Protein AF-A0A7T8KGK2-F1 (afdb_monomer)

pLDDT: mean 79.51, std 18.51, range [39.94, 97.06]

Secondary structure (DSSP, 8-state):
---EEEE-GGG--TTS-EEEEEEE-SS-EEEEEEE-----TT-TT----HHHHHHHHHHHHHHHHHH-S-EEEEE--S--GGGTT-TT-TTHHHHHHHHHHHHHTT----PPP-S------TTS----GGGT----

Sequence (136 aa):
MHSNAKLRPDLMSSDVQTVWIELTLPTYSVLVGGVNREWNSSEPGSVLTERDRLDRILDQAKSATGTSKRVLILGDFNLDTLRHNDRSYSRRSFLQILSDGMKDASLDYATTKATWKSYEDATSITAPLSQIFGPK

InterPro domains:
  IPR036691 Endonuclease/exonuclease/phosphatase superfamily [G3DSA:3.60.10.10] (2-130)
  IPR036691 Endonuclease/exonuclease/phosphatase superfamily [SSF56219] (9-119)

Nearest PDB structures (foldseek):
  2ddr-assembly3_C  TM=5.943E-01  e=4.780E-02  Bacillus cereus
  2uyr-assembly1_X  TM=5.025E-01  e=2.755E-02  Bacillus cereus
  3k55-assembly1_A  TM=4.641E-01  e=2.591E-02  Staphylococcus aureus subsp. aureus RN4220
  3i5v-assembly2_B  TM=4.794E-01  e=5.082E-02  Staphylococcus aureus subsp. aureus RN4220
  5hzy-assembly1_A  TM=2.543E-01  e=4.075E-01  Legionella pneumophila subsp. pneumophila str. Philadelphia 1

Mean predicted aligned error: 10.49 Å

Solvent-accessible surface area (backbone atoms only — not comparable to full-atom values): 8770 Å² total; per-residue (Å²): 135,80,72,48,79,40,81,35,69,92,63,46,54,96,86,46,62,54,49,40,34,37,38,40,47,102,89,51,62,36,40,41,36,41,39,50,73,83,81,69,99,70,60,92,84,70,86,70,48,79,62,54,43,51,52,52,54,40,51,35,46,36,55,48,43,74,75,35,98,39,69,45,81,47,67,49,84,88,60,69,80,88,41,77,84,41,87,84,43,88,60,38,68,60,46,49,51,52,54,51,41,35,46,76,34,76,44,80,86,79,86,71,72,88,88,70,82,84,72,75,70,95,82,75,77,89,67,67,72,71,77,79,62,68,85,131

Structure (mmCIF, N/CA/C/O backbone):
data_AF-A0A7T8KGK2-F1
#
_entry.id   AF-A0A7T8KGK2-F1
#
loop_
_atom_site.group_PDB
_atom_site.id
_atom_site.type_symbol
_atom_site.label_atom_id
_atom_site.label_alt_id
_atom_site.label_comp_id
_atom_site.label_asym_id
_atom_site.label_entity_id
_atom_site.label_seq_id
_atom_site.pdbx_PDB_ins_code
_atom_site.Cartn_x
_atom_site.Cartn_y
_atom_site.Cartn_z
_atom_site.occupancy
_atom_site.B_iso_or_equiv
_atom_site.auth_seq_id
_atom_site.auth_comp_id
_atom_site.auth_asym_id
_atom_site.auth_atom_id
_atom_site.pdbx_PDB_model_num
ATOM 1 N N . MET A 1 1 ? -19.117 10.947 20.754 1.00 49.06 1 MET A N 1
ATOM 2 C CA . MET A 1 1 ? -17.937 10.066 20.605 1.00 49.06 1 MET A CA 1
ATOM 3 C C . MET A 1 1 ? -17.068 10.649 19.510 1.00 49.06 1 MET A C 1
ATOM 5 O O . MET A 1 1 ? -17.552 10.771 18.393 1.00 49.06 1 MET A O 1
ATOM 9 N N . HIS A 1 2 ? -15.852 11.081 19.835 1.00 57.28 2 HIS A N 1
ATOM 10 C CA . HIS A 1 2 ? -14.927 11.635 18.847 1.00 57.28 2 HIS A CA 1
ATOM 11 C C . HIS A 1 2 ? -14.108 10.501 18.235 1.00 57.28 2 HIS A C 1
ATOM 13 O O . HIS A 1 2 ? -13.579 9.662 18.961 1.00 57.28 2 HIS A O 1
ATOM 19 N N . SER A 1 3 ? -14.031 10.464 16.910 1.00 64.62 3 SER A N 1
ATOM 20 C CA . SER A 1 3 ? -13.059 9.647 16.190 1.00 64.62 3 SER A CA 1
ATOM 21 C C . SER A 1 3 ? -11.649 10.126 16.536 1.00 64.62 3 SER A C 1
ATOM 23 O O . SER A 1 3 ? -11.380 11.326 16.483 1.00 64.62 3 SER A O 1
ATOM 25 N N . ASN A 1 4 ? -10.773 9.194 16.914 1.00 88.19 4 ASN A N 1
ATOM 26 C CA . ASN A 1 4 ? -9.375 9.475 17.241 1.00 88.19 4 ASN A CA 1
ATOM 27 C C . ASN A 1 4 ? -8.479 9.011 16.085 1.00 88.19 4 ASN A C 1
ATOM 29 O O . ASN A 1 4 ? -8.734 7.957 15.500 1.00 88.19 4 ASN A O 1
ATOM 33 N N . ALA A 1 5 ? -7.460 9.800 15.755 1.00 92.88 5 ALA A N 1
ATOM 34 C CA . ALA A 1 5 ? -6.493 9.507 14.707 1.00 92.88 5 ALA A CA 1
ATOM 35 C C . ALA A 1 5 ? -5.104 9.333 15.328 1.00 92.88 5 ALA A C 1
ATOM 37 O O . ALA A 1 5 ? -4.621 10.210 16.046 1.00 92.88 5 ALA A O 1
ATOM 38 N N . LYS A 1 6 ? -4.449 8.210 15.033 1.00 94.94 6 LYS A N 1
ATOM 39 C CA . LYS A 1 6 ? -3.107 7.881 15.522 1.00 94.94 6 LYS A CA 1
ATOM 40 C C . LYS A 1 6 ? -2.174 7.595 14.351 1.00 94.94 6 LYS A C 1
ATOM 42 O O . LYS A 1 6 ? -2.476 6.751 13.517 1.00 94.94 6 LYS A O 1
ATOM 47 N N . LEU A 1 7 ? -1.016 8.246 14.311 1.00 96.44 7 LEU A N 1
ATOM 48 C CA . LEU A 1 7 ? 0.027 7.942 13.328 1.00 96.44 7 LEU A CA 1
ATOM 49 C C . LEU A 1 7 ? 0.620 6.541 13.576 1.00 96.44 7 LEU A C 1
ATOM 51 O O . LEU A 1 7 ? 0.827 6.150 14.728 1.00 96.44 7 LEU A O 1
ATOM 55 N N . ARG A 1 8 ? 0.924 5.803 12.504 1.00 95.94 8 ARG A N 1
ATOM 56 C CA . ARG A 1 8 ? 1.519 4.454 12.532 1.00 95.94 8 ARG A CA 1
ATOM 57 C C . ARG A 1 8 ? 2.916 4.438 11.898 1.00 95.94 8 ARG A C 1
ATOM 59 O O . ARG A 1 8 ? 3.089 3.906 10.804 1.00 95.94 8 ARG A O 1
ATOM 66 N N . PRO A 1 9 ? 3.926 5.041 12.555 1.00 95.56 9 PRO A N 1
ATOM 67 C CA . PRO A 1 9 ? 5.295 5.078 12.039 1.00 95.56 9 PRO A CA 1
ATOM 68 C C . PRO A 1 9 ? 5.961 3.709 11.971 1.00 95.56 9 PRO A C 1
ATOM 70 O O . PRO A 1 9 ? 6.888 3.535 11.196 1.00 95.56 9 PRO A O 1
ATOM 73 N N . ASP A 1 10 ? 5.454 2.733 12.718 1.00 95.25 10 ASP A N 1
ATOM 74 C CA . ASP A 1 10 ? 5.866 1.335 12.633 1.00 95.25 10 ASP A CA 1
ATOM 75 C C . ASP A 1 10 ? 5.565 0.693 11.268 1.00 95.25 10 ASP A C 1
ATOM 77 O O . ASP A 1 10 ? 6.211 -0.283 10.902 1.00 95.25 10 ASP A O 1
ATOM 81 N N . LEU A 1 11 ? 4.613 1.249 10.509 1.00 94.94 11 LEU A N 1
ATOM 82 C CA . LEU A 1 11 ? 4.302 0.833 9.139 1.00 94.94 11 LEU A CA 1
ATOM 83 C C . LEU A 1 11 ? 5.014 1.690 8.082 1.00 94.94 11 LEU A C 1
ATOM 85 O O . LEU A 1 11 ? 4.868 1.419 6.896 1.00 94.94 11 LEU A O 1
ATOM 89 N N . MET A 1 12 ? 5.740 2.739 8.477 1.00 93.94 12 MET A N 1
ATOM 90 C CA . MET A 1 12 ? 6.398 3.670 7.557 1.00 93.94 12 MET A CA 1
ATOM 91 C C . MET A 1 12 ? 7.889 3.347 7.420 1.00 93.94 12 MET A C 1
ATOM 93 O O . MET A 1 12 ? 8.525 2.847 8.344 1.00 93.94 12 MET A O 1
ATOM 97 N N . SER A 1 13 ? 8.463 3.680 6.265 1.00 88.88 13 SER A N 1
ATOM 98 C CA . SER A 1 13 ? 9.909 3.670 6.027 1.00 88.88 13 SER A CA 1
ATOM 99 C C . SER A 1 13 ? 10.328 5.018 5.453 1.00 88.88 13 SER A C 1
ATOM 101 O O . SER A 1 13 ? 9.554 5.639 4.732 1.00 88.88 13 SER A O 1
ATOM 103 N N . SER A 1 14 ? 11.558 5.453 5.730 1.00 87.62 14 SER A N 1
ATOM 104 C CA . SER A 1 14 ? 12.165 6.611 5.059 1.00 87.62 14 SER A CA 1
ATOM 105 C C . SER A 1 14 ? 12.441 6.367 3.572 1.00 87.62 14 SER A C 1
ATOM 107 O O . SER A 1 14 ? 12.720 7.313 2.846 1.00 87.62 14 SER A O 1
ATOM 109 N N . ASP A 1 15 ? 12.380 5.110 3.127 1.00 86.62 15 ASP A N 1
ATOM 110 C CA . ASP A 1 15 ? 12.636 4.717 1.741 1.00 86.62 15 ASP A CA 1
ATOM 111 C C . ASP A 1 15 ? 11.512 5.127 0.783 1.00 86.62 15 ASP A C 1
ATOM 113 O O . ASP A 1 15 ? 11.764 5.251 -0.415 1.00 86.62 15 ASP A O 1
ATOM 117 N N . VAL A 1 16 ? 10.286 5.302 1.299 1.00 88.12 16 VAL A N 1
ATOM 118 C CA . VAL A 1 16 ? 9.095 5.597 0.494 1.00 88.12 16 VAL A CA 1
ATOM 119 C C . VAL A 1 16 ? 8.204 6.667 1.127 1.00 88.12 16 VAL A C 1
ATOM 121 O O . VAL A 1 16 ? 8.010 6.711 2.341 1.00 88.12 16 VAL A O 1
ATOM 124 N N . GLN A 1 17 ? 7.600 7.516 0.301 1.00 88.12 17 GLN A N 1
ATOM 125 C CA . GLN A 1 17 ? 6.686 8.578 0.725 1.00 88.12 17 GLN A CA 1
ATOM 126 C C . GLN A 1 17 ? 5.282 8.044 1.020 1.00 88.12 17 GLN A C 1
ATOM 128 O O . GLN A 1 17 ? 4.326 8.224 0.260 1.00 88.12 17 GLN A O 1
ATOM 133 N N . THR A 1 18 ? 5.160 7.399 2.173 1.00 93.25 18 THR A N 1
ATOM 134 C CA . THR A 1 18 ? 3.900 6.850 2.680 1.00 93.25 18 THR A CA 1
ATOM 135 C C . THR A 1 18 ? 3.554 7.428 4.039 1.00 93.25 18 THR A C 1
ATOM 137 O O . THR A 1 18 ? 4.435 7.587 4.880 1.00 93.25 18 THR A O 1
ATOM 140 N N . VAL A 1 19 ? 2.267 7.668 4.286 1.00 95.25 19 VAL A N 1
ATOM 141 C CA . VAL A 1 19 ? 1.748 8.019 5.613 1.00 95.25 19 VAL A CA 1
ATOM 142 C C . VAL A 1 19 ? 0.695 7.007 6.025 1.00 95.25 19 VAL A C 1
ATOM 144 O O . VAL A 1 19 ? -0.266 6.786 5.296 1.00 95.25 19 VAL A O 1
ATOM 147 N N . TRP A 1 20 ? 0.846 6.435 7.217 1.00 96.69 20 TRP A N 1
ATOM 148 C CA . TRP A 1 20 ? -0.127 5.506 7.784 1.00 96.69 20 TRP A CA 1
ATOM 149 C C . TRP A 1 20 ? -0.781 6.0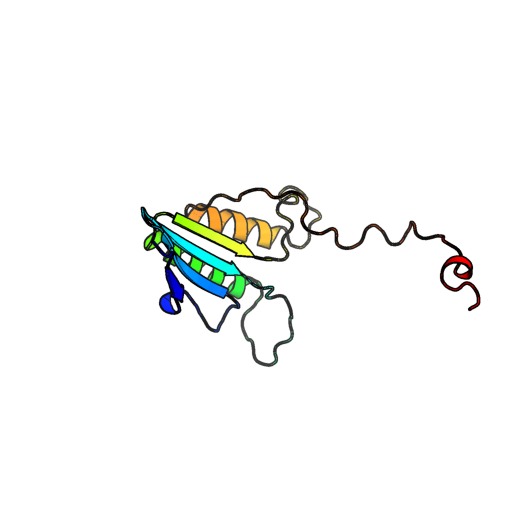90 9.028 1.00 96.69 20 TRP A C 1
ATOM 151 O O . TRP A 1 20 ? -0.101 6.528 9.960 1.00 96.69 20 TRP A O 1
ATOM 161 N N . ILE A 1 21 ? -2.111 6.081 9.054 1.00 96.31 21 ILE A N 1
ATOM 162 C CA . ILE A 1 21 ? -2.919 6.563 10.174 1.00 96.31 21 ILE A CA 1
ATOM 163 C C . ILE A 1 21 ? -3.928 5.483 10.550 1.00 96.31 21 ILE A C 1
ATOM 165 O O . ILE A 1 21 ? -4.603 4.913 9.699 1.00 96.31 21 ILE A O 1
ATOM 169 N N . GLU A 1 22 ? -4.060 5.224 11.842 1.00 96.12 22 GLU A N 1
ATOM 170 C CA . GLU A 1 22 ? -5.155 4.453 12.403 1.00 96.12 22 GLU A CA 1
ATOM 171 C C . GLU A 1 22 ? -6.275 5.393 12.844 1.00 96.12 22 GLU A C 1
ATOM 173 O O . GLU A 1 22 ? -6.068 6.286 13.667 1.00 96.12 22 GLU A O 1
ATOM 178 N N . LEU A 1 23 ? -7.465 5.184 12.290 1.00 94.44 23 LEU A N 1
ATOM 179 C CA . LEU A 1 23 ? -8.683 5.881 12.673 1.00 94.44 23 LEU A CA 1
ATOM 180 C C . LEU A 1 23 ? -9.518 4.959 13.555 1.00 94.44 23 LEU A C 1
ATOM 182 O O . LEU A 1 23 ? -10.042 3.955 13.073 1.00 94.44 23 LEU A O 1
ATOM 186 N N . THR A 1 24 ? -9.674 5.305 14.830 1.00 92.69 24 THR A N 1
ATOM 187 C CA . THR A 1 24 ? -10.579 4.600 15.744 1.00 92.69 24 THR A CA 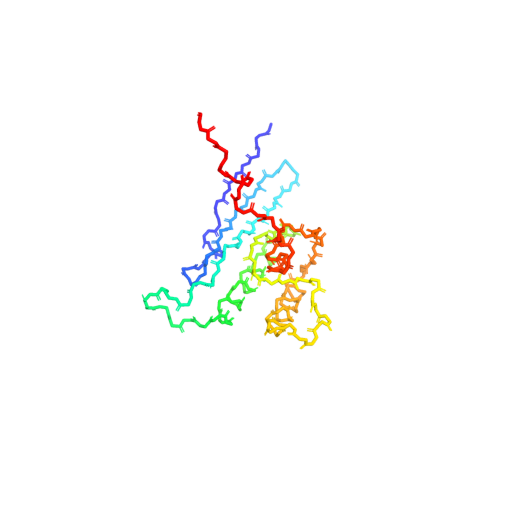1
ATOM 188 C C . THR A 1 24 ? -11.973 5.203 15.637 1.00 92.69 24 THR A C 1
ATOM 190 O O . THR A 1 24 ? -12.206 6.353 16.019 1.00 92.69 24 THR A O 1
ATOM 193 N N . LEU A 1 25 ? -12.910 4.413 15.121 1.00 89.62 25 LEU A N 1
ATOM 194 C CA . LEU A 1 25 ? -14.336 4.718 15.077 1.00 89.62 25 LEU A CA 1
ATOM 195 C C . LEU A 1 25 ? -15.047 4.000 16.239 1.00 89.62 25 LEU A C 1
ATOM 197 O O . LEU A 1 25 ? -14.477 3.086 16.834 1.00 89.62 25 LEU A O 1
ATOM 201 N N . PRO A 1 26 ? -16.303 4.361 16.572 1.00 89.50 26 PRO A N 1
ATOM 202 C CA . PRO A 1 26 ? -17.004 3.790 17.726 1.00 89.50 26 PRO A CA 1
ATOM 203 C C . PRO A 1 26 ? -17.096 2.258 17.751 1.00 89.50 26 PRO A C 1
ATOM 205 O O . PRO A 1 26 ? -17.189 1.672 18.824 1.00 89.50 26 PRO A O 1
ATOM 208 N N . THR A 1 27 ? -17.097 1.611 16.583 1.00 89.56 27 THR A N 1
ATOM 209 C CA . THR A 1 27 ? -17.310 0.161 16.449 1.00 89.56 27 THR A CA 1
ATOM 210 C C . THR A 1 27 ? -16.145 -0.585 15.800 1.00 89.56 27 THR A C 1
ATOM 212 O O . THR A 1 27 ? -16.150 -1.814 15.789 1.00 89.56 27 THR A O 1
ATOM 215 N N . TYR A 1 28 ? -15.160 0.116 15.235 1.00 90.25 28 TYR A N 1
ATOM 216 C CA . TYR A 1 28 ? -14.006 -0.495 14.572 1.00 90.25 28 TYR A CA 1
ATOM 217 C C . TYR A 1 28 ? -12.881 0.516 14.360 1.00 90.25 28 TYR A C 1
ATOM 219 O O . TYR A 1 28 ? -13.126 1.717 14.302 1.00 90.25 28 TYR A O 1
ATOM 227 N N . SER A 1 29 ? -11.662 0.022 14.158 1.00 91.88 29 SER A N 1
ATOM 228 C CA . SER A 1 29 ? -10.565 0.827 13.617 1.00 91.88 29 SER A CA 1
ATOM 229 C C . SER A 1 29 ? -10.395 0.576 12.119 1.00 91.88 29 SER A C 1
ATOM 231 O O . SER A 1 29 ? -10.711 -0.508 11.620 1.00 91.88 29 SER A O 1
ATOM 233 N N . VAL A 1 30 ? -9.878 1.574 11.406 1.00 95.31 30 VAL A N 1
ATOM 234 C CA . VAL A 1 30 ? -9.423 1.459 10.014 1.00 95.31 30 VAL A CA 1
ATOM 235 C C . VAL A 1 30 ? -7.989 1.954 9.935 1.00 95.31 30 VAL A C 1
ATOM 237 O O . VAL A 1 30 ? -7.688 3.030 10.449 1.00 95.31 30 VAL A O 1
ATOM 240 N N . LEU A 1 31 ? -7.117 1.193 9.277 1.00 97.06 31 LEU A N 1
ATOM 241 C CA . LEU A 1 31 ? -5.811 1.695 8.861 1.00 97.06 31 LEU A CA 1
ATOM 242 C C . LEU A 1 31 ? -5.939 2.344 7.491 1.00 97.06 31 LEU A C 1
ATOM 244 O O . LEU A 1 31 ? -6.415 1.714 6.550 1.00 97.06 31 LEU A O 1
ATOM 248 N N . VAL A 1 32 ? -5.512 3.596 7.388 1.00 96.69 32 VAL A N 1
ATOM 249 C CA . VAL A 1 32 ? -5.484 4.355 6.143 1.00 96.69 32 VAL A CA 1
ATOM 250 C C . VAL A 1 32 ? -4.030 4.619 5.778 1.00 96.69 32 VAL A C 1
ATOM 252 O O . VAL A 1 32 ? -3.326 5.317 6.508 1.00 96.69 32 VAL A O 1
ATOM 255 N N . GLY A 1 33 ? -3.595 4.039 4.665 1.00 95.88 33 GLY A N 1
ATOM 256 C CA . GLY A 1 33 ? -2.309 4.301 4.033 1.00 95.88 33 GLY A CA 1
ATOM 257 C C . GLY A 1 33 ? -2.480 5.306 2.902 1.00 95.88 33 GLY A C 1
ATOM 258 O O . GLY A 1 33 ? -3.288 5.098 2.000 1.00 95.88 33 GLY A O 1
ATOM 259 N N . GLY A 1 34 ? -1.736 6.404 2.952 1.00 94.19 34 GLY A N 1
ATOM 260 C CA . GLY A 1 34 ? -1.610 7.368 1.868 1.00 94.19 34 GLY A CA 1
ATOM 261 C C . GLY A 1 34 ? -0.267 7.19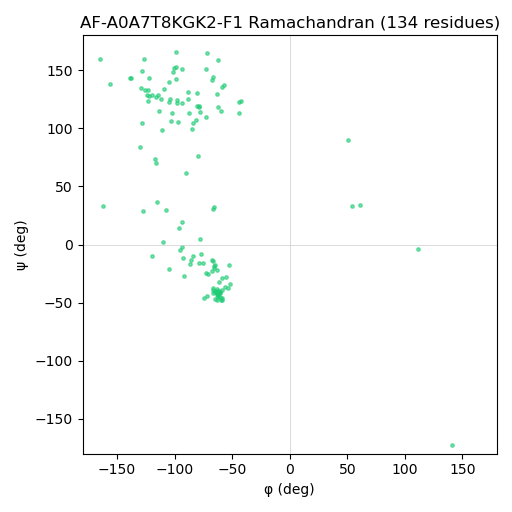8 1.169 1.00 94.19 34 GLY A C 1
ATOM 262 O O . GLY A 1 34 ? 0.767 7.273 1.827 1.00 94.19 34 GLY A O 1
ATOM 263 N N . VAL A 1 35 ? -0.285 6.997 -0.145 1.00 90.44 35 VAL A N 1
ATOM 264 C CA . VAL A 1 35 ? 0.906 6.918 -1.000 1.00 90.44 35 VAL A CA 1
ATOM 265 C C . VAL A 1 35 ? 1.036 8.218 -1.787 1.00 90.44 35 VAL A C 1
ATOM 267 O O . VAL A 1 35 ? 0.117 8.602 -2.517 1.00 90.44 35 VAL A O 1
ATOM 270 N N . ASN A 1 36 ? 2.164 8.910 -1.646 1.00 82.94 36 ASN A N 1
ATOM 271 C CA . ASN A 1 36 ? 2.474 10.084 -2.455 1.00 82.94 36 ASN A CA 1
ATOM 272 C C . ASN A 1 36 ? 3.462 9.732 -3.576 1.00 82.94 36 ASN A C 1
ATOM 274 O O . ASN A 1 36 ? 4.308 8.859 -3.410 1.00 82.94 36 ASN A O 1
ATOM 278 N N . ARG A 1 37 ? 3.337 10.427 -4.714 1.00 67.44 37 ARG A N 1
ATOM 279 C CA . ARG A 1 37 ? 4.133 10.229 -5.937 1.00 67.44 37 ARG A CA 1
ATOM 280 C C . ARG A 1 37 ? 5.628 10.043 -5.654 1.00 67.44 37 ARG A C 1
ATOM 282 O O . ARG A 1 37 ? 6.283 10.961 -5.174 1.00 67.44 37 ARG A O 1
ATOM 289 N N . GLU A 1 38 ? 6.182 8.922 -6.104 1.00 59.88 38 GLU A N 1
ATOM 290 C CA . GLU A 1 38 ? 7.604 8.568 -5.961 1.00 59.88 38 GLU A CA 1
ATOM 291 C C . GLU A 1 38 ? 8.402 8.658 -7.279 1.00 59.88 38 GLU A C 1
ATOM 293 O O . GLU A 1 38 ? 9.368 7.931 -7.485 1.00 59.88 38 GLU A O 1
ATOM 298 N N . TRP A 1 39 ? 8.020 9.539 -8.209 1.00 60.38 39 TRP A N 1
ATOM 299 C CA . TRP A 1 39 ? 8.586 9.531 -9.571 1.00 60.38 39 TRP A CA 1
ATOM 300 C C . TRP A 1 39 ? 9.396 10.772 -9.949 1.00 60.38 39 TRP A C 1
ATOM 302 O O . TRP A 1 39 ? 9.380 11.188 -11.105 1.00 60.38 39 TRP A O 1
ATOM 312 N N . ASN A 1 40 ? 10.146 11.334 -9.002 1.00 51.47 40 ASN A N 1
ATOM 313 C CA . ASN A 1 40 ? 11.306 12.145 -9.361 1.00 51.47 40 ASN A CA 1
ATOM 314 C C . ASN A 1 40 ? 12.547 11.257 -9.273 1.00 51.47 40 ASN A C 1
ATOM 316 O O . ASN A 1 40 ? 13.028 10.939 -8.189 1.00 51.47 40 ASN A O 1
ATOM 320 N N . SER A 1 41 ? 13.068 10.870 -10.437 1.00 45.97 41 SER A N 1
ATOM 321 C CA . SER A 1 41 ? 14.322 10.133 -10.648 1.00 45.97 41 SER A CA 1
ATOM 322 C C . SER A 1 41 ? 15.576 10.931 -10.243 1.00 45.97 41 SER A C 1
ATOM 324 O O . SER A 1 41 ? 16.610 10.856 -10.903 1.00 45.97 41 SER A O 1
ATOM 326 N N . SER A 1 42 ? 15.477 11.787 -9.231 1.00 44.84 42 SER A N 1
ATOM 327 C CA . SER A 1 42 ? 16.425 12.876 -9.018 1.00 44.84 42 SER A CA 1
ATOM 328 C C . SER A 1 42 ? 16.381 13.4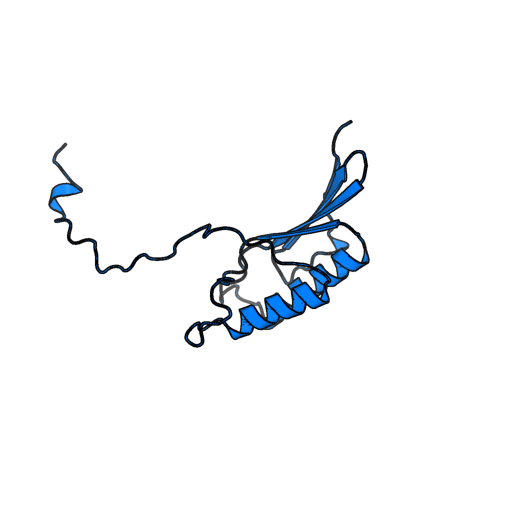51 -7.603 1.00 44.84 42 SER A C 1
ATOM 330 O O . SER A 1 42 ? 16.658 14.633 -7.425 1.00 44.84 42 SER A O 1
ATOM 332 N N . GLU A 1 43 ? 16.100 12.640 -6.578 1.00 52.34 43 GLU A N 1
ATOM 333 C CA . GLU A 1 43 ? 16.668 12.963 -5.264 1.00 52.34 43 GLU A CA 1
ATOM 334 C C . GLU A 1 43 ? 18.142 12.530 -5.255 1.00 52.34 43 GLU A C 1
ATOM 336 O O . GLU A 1 43 ? 18.428 11.330 -5.371 1.00 52.34 43 GLU A O 1
ATOM 341 N N . PRO A 1 44 ? 19.102 13.471 -5.169 1.00 43.88 44 PRO A N 1
ATOM 342 C CA . PRO A 1 44 ? 20.516 13.129 -5.115 1.00 43.88 44 PRO A CA 1
ATOM 343 C C . PRO A 1 44 ? 20.778 12.246 -3.890 1.00 43.88 44 PRO A C 1
ATOM 345 O O . PRO A 1 44 ? 20.614 12.693 -2.759 1.00 43.88 44 PRO A O 1
ATOM 348 N N . GLY A 1 45 ? 21.178 10.992 -4.115 1.00 53.19 45 GLY A N 1
ATOM 349 C CA . GLY A 1 45 ? 21.530 10.045 -3.049 1.00 53.19 45 GLY A CA 1
ATOM 350 C C . GLY A 1 45 ? 20.572 8.868 -2.855 1.00 53.19 45 GLY A C 1
ATOM 351 O O . GLY A 1 45 ? 20.887 7.979 -2.067 1.00 53.19 45 GLY A O 1
ATOM 352 N N . SER A 1 46 ? 19.449 8.795 -3.578 1.00 58.88 46 SER A N 1
ATOM 353 C CA . SER A 1 46 ? 18.616 7.591 -3.529 1.00 58.88 46 SER A CA 1
ATOM 354 C C . SER A 1 46 ? 19.172 6.483 -4.427 1.00 58.88 46 SER A C 1
ATOM 356 O O . SER A 1 46 ? 19.278 6.643 -5.640 1.00 58.88 46 SER A O 1
ATOM 358 N N . VAL A 1 47 ? 19.519 5.348 -3.816 1.00 61.44 47 VAL A N 1
ATOM 359 C CA . VAL A 1 47 ? 20.009 4.136 -4.503 1.00 61.44 47 VAL A CA 1
ATOM 360 C C . VAL A 1 47 ? 18.850 3.242 -4.975 1.00 61.44 47 VAL A C 1
ATOM 362 O O . VAL A 1 47 ? 19.057 2.334 -5.775 1.00 61.44 47 VAL A O 1
ATOM 365 N N . LEU A 1 48 ? 17.628 3.489 -4.490 1.00 69.00 48 LEU A N 1
ATOM 366 C CA . LEU A 1 48 ? 16.475 2.625 -4.741 1.00 69.00 48 LEU A CA 1
ATOM 367 C C . LEU A 1 48 ? 15.856 2.892 -6.108 1.00 69.00 48 LEU A C 1
ATOM 369 O O . LEU A 1 48 ? 15.530 4.030 -6.459 1.00 69.00 48 LEU A O 1
ATOM 373 N N . THR A 1 49 ? 15.646 1.813 -6.855 1.00 80.56 49 THR A N 1
ATOM 374 C CA . THR A 1 49 ? 14.958 1.863 -8.139 1.00 80.56 49 THR A CA 1
ATOM 375 C C . THR A 1 49 ? 13.464 2.107 -7.953 1.00 80.56 49 THR A C 1
ATOM 377 O O . THR A 1 49 ? 12.891 1.902 -6.880 1.00 80.56 49 THR A O 1
ATOM 380 N N . GLU A 1 50 ? 12.803 2.483 -9.047 1.00 80.38 50 GLU A N 1
ATOM 381 C CA . GLU A 1 50 ? 11.345 2.575 -9.107 1.00 80.38 50 GLU A CA 1
ATOM 382 C C . GLU A 1 50 ? 10.644 1.291 -8.620 1.00 80.38 50 GLU A C 1
ATOM 384 O O . GLU A 1 50 ? 9.571 1.331 -8.017 1.00 80.38 50 GLU A O 1
ATOM 389 N N . ARG A 1 51 ? 11.271 0.139 -8.877 1.00 85.56 51 ARG A N 1
ATOM 390 C CA . ARG A 1 51 ? 10.761 -1.172 -8.487 1.00 85.56 51 ARG A CA 1
ATOM 391 C C . ARG A 1 51 ? 10.914 -1.422 -6.995 1.00 85.56 51 ARG A C 1
ATOM 393 O O . ARG A 1 51 ? 9.944 -1.835 -6.373 1.00 85.56 51 ARG A O 1
ATOM 400 N N . ASP A 1 52 ? 12.081 -1.127 -6.430 1.00 88.31 52 ASP A N 1
ATOM 401 C CA . ASP A 1 52 ? 12.332 -1.345 -5.001 1.00 88.31 52 ASP A CA 1
ATOM 402 C C . ASP A 1 52 ? 11.337 -0.551 -4.150 1.00 88.31 52 ASP A C 1
ATOM 404 O O . ASP A 1 52 ? 10.804 -1.048 -3.165 1.00 88.31 52 ASP A O 1
ATOM 408 N N . ARG A 1 53 ? 11.027 0.676 -4.575 1.00 87.75 53 ARG A N 1
ATOM 409 C CA . ARG A 1 53 ? 10.026 1.539 -3.936 1.00 87.75 53 ARG A CA 1
ATOM 410 C C . ARG A 1 53 ? 8.625 0.934 -3.974 1.00 87.75 53 ARG A C 1
ATOM 412 O O . ARG A 1 53 ? 7.937 0.902 -2.955 1.00 87.75 53 ARG A O 1
ATOM 419 N N . LEU A 1 54 ? 8.214 0.404 -5.127 1.00 90.38 54 LEU A N 1
ATOM 420 C CA . LEU A 1 54 ? 6.942 -0.307 -5.243 1.00 90.38 54 LEU A CA 1
ATOM 421 C C . LEU A 1 54 ? 6.906 -1.534 -4.319 1.00 90.38 54 LEU A C 1
ATOM 423 O O . LEU A 1 54 ? 5.932 -1.707 -3.590 1.00 90.38 54 LEU A O 1
ATOM 427 N N . ASP A 1 55 ? 7.975 -2.330 -4.292 1.00 92.38 55 ASP A N 1
ATOM 428 C CA . ASP A 1 55 ? 8.073 -3.510 -3.428 1.00 92.38 55 ASP A CA 1
ATOM 429 C C . ASP A 1 55 ? 7.974 -3.120 -1.939 1.00 92.38 55 ASP A C 1
ATOM 431 O O . ASP A 1 55 ? 7.215 -3.733 -1.188 1.00 92.38 55 ASP A O 1
ATOM 435 N N . ARG A 1 56 ? 8.611 -2.017 -1.516 1.00 92.75 56 ARG A N 1
ATOM 436 C CA . ARG A 1 56 ? 8.473 -1.479 -0.149 1.00 92.75 56 ARG A CA 1
ATOM 437 C C . ARG A 1 56 ? 7.041 -1.078 0.192 1.00 92.75 56 ARG A C 1
ATOM 439 O O . ARG A 1 56 ? 6.585 -1.358 1.299 1.00 92.75 56 ARG A O 1
ATOM 446 N N . ILE A 1 57 ? 6.322 -0.435 -0.728 1.00 94.06 57 ILE A N 1
ATOM 447 C CA . ILE A 1 57 ? 4.910 -0.080 -0.508 1.00 94.06 57 ILE A CA 1
ATOM 448 C C . ILE A 1 57 ? 4.059 -1.349 -0.346 1.00 94.06 57 ILE A C 1
ATOM 450 O O . ILE A 1 57 ? 3.180 -1.398 0.517 1.00 94.06 57 ILE A O 1
ATOM 454 N N . LEU A 1 58 ? 4.331 -2.393 -1.132 1.00 94.94 58 LEU A N 1
ATOM 455 C CA . LEU A 1 58 ? 3.636 -3.678 -1.029 1.00 94.94 58 LEU A CA 1
ATOM 456 C C . LEU A 1 58 ? 3.934 -4.399 0.296 1.00 94.94 58 LEU 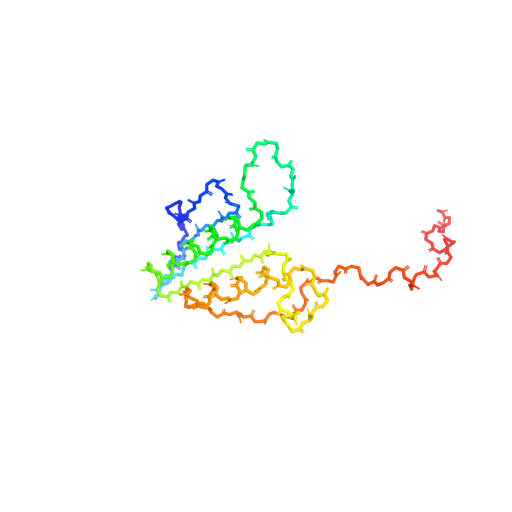A C 1
ATOM 458 O O . LEU A 1 58 ? 3.026 -4.977 0.896 1.00 94.94 58 LEU A O 1
ATOM 462 N N . ASP A 1 59 ? 5.162 -4.317 0.803 1.00 95.94 59 ASP A N 1
ATOM 463 C CA . ASP A 1 59 ? 5.518 -4.851 2.123 1.00 95.94 59 ASP A CA 1
ATOM 464 C C . ASP A 1 59 ? 4.784 -4.120 3.257 1.00 95.94 59 ASP A C 1
ATOM 466 O O . ASP A 1 59 ? 4.286 -4.752 4.199 1.00 95.94 59 ASP A O 1
ATOM 470 N N . GLN A 1 60 ? 4.651 -2.792 3.159 1.00 95.69 60 GLN A N 1
ATOM 471 C CA . GLN A 1 60 ? 3.839 -2.022 4.103 1.00 95.69 60 GLN A CA 1
ATOM 472 C C . GLN A 1 60 ? 2.363 -2.423 4.033 1.00 95.69 60 GLN A C 1
ATOM 474 O O . GLN A 1 60 ? 1.729 -2.592 5.074 1.00 95.69 60 GLN A O 1
ATOM 479 N N . ALA A 1 61 ? 1.820 -2.637 2.829 1.00 95.94 61 ALA A N 1
ATOM 480 C CA . ALA A 1 61 ? 0.446 -3.099 2.641 1.00 95.94 61 ALA A CA 1
ATOM 481 C C . ALA A 1 61 ? 0.204 -4.455 3.328 1.00 95.94 61 ALA A C 1
ATOM 483 O O . ALA A 1 61 ? -0.750 -4.584 4.098 1.00 95.94 61 ALA A O 1
ATOM 484 N N . LYS A 1 62 ? 1.104 -5.428 3.127 1.00 96.38 62 LYS A N 1
ATOM 485 C CA . LYS A 1 62 ? 1.064 -6.743 3.795 1.00 96.38 62 LYS A CA 1
ATOM 486 C C . LYS A 1 62 ? 1.152 -6.622 5.318 1.00 96.38 62 LYS A C 1
ATOM 488 O O . LYS A 1 62 ? 0.421 -7.292 6.045 1.00 96.38 62 LYS A O 1
ATOM 493 N N . SER A 1 63 ? 2.018 -5.741 5.812 1.00 96.00 63 SER A N 1
ATOM 494 C CA . SER A 1 63 ? 2.161 -5.484 7.251 1.00 96.00 63 SER A CA 1
ATOM 495 C C . SER A 1 63 ? 0.888 -4.866 7.842 1.00 96.00 63 SER A C 1
ATOM 497 O O . SER A 1 63 ? 0.433 -5.254 8.921 1.00 96.00 63 SER A O 1
ATOM 499 N N . ALA A 1 64 ? 0.258 -3.937 7.118 1.00 96.38 64 ALA A N 1
ATOM 500 C CA . ALA A 1 64 ? -0.980 -3.298 7.542 1.00 96.38 64 ALA A CA 1
ATOM 501 C C . ALA A 1 64 ? -2.138 -4.307 7.617 1.00 96.38 64 ALA A C 1
ATOM 503 O O . ALA A 1 64 ? -2.837 -4.363 8.632 1.00 96.38 64 ALA A O 1
ATOM 504 N N . THR A 1 65 ? -2.319 -5.147 6.593 1.00 95.94 65 THR A N 1
ATOM 505 C CA . THR A 1 65 ? -3.394 -6.156 6.575 1.00 95.94 65 THR A CA 1
ATOM 506 C C . THR A 1 65 ? -3.158 -7.302 7.556 1.00 95.94 65 THR A C 1
ATOM 508 O O . THR A 1 65 ? -4.117 -7.859 8.087 1.00 95.94 65 THR A O 1
ATOM 511 N N . GLY A 1 66 ? -1.901 -7.587 7.911 1.00 93.25 66 GLY A N 1
ATOM 512 C CA . GLY A 1 66 ? -1.566 -8.507 9.001 1.00 93.25 66 GLY A CA 1
ATOM 513 C C . GLY A 1 66 ? -1.950 -7.999 10.399 1.00 93.25 66 GLY A C 1
ATOM 514 O O . GLY A 1 66 ? -2.137 -8.803 11.311 1.00 93.25 66 GLY A O 1
ATOM 515 N N . THR A 1 67 ? -2.100 -6.680 10.586 1.00 88.69 67 THR A N 1
ATOM 516 C CA . THR A 1 67 ? -2.413 -6.068 11.89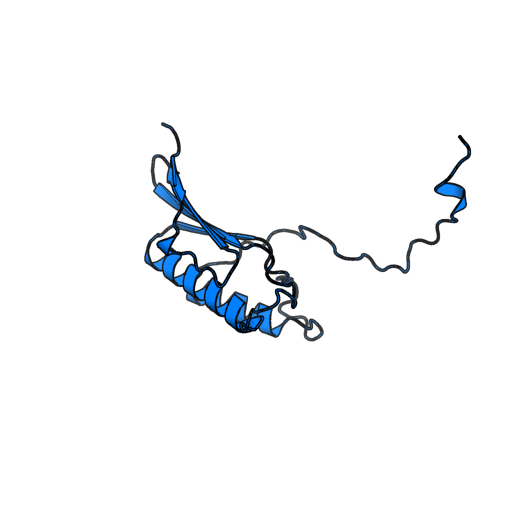5 1.00 88.69 67 THR A CA 1
ATOM 517 C C . THR A 1 67 ? -3.857 -5.588 12.034 1.00 88.69 67 THR A C 1
ATOM 519 O O . THR A 1 67 ? -4.348 -5.452 13.155 1.00 88.69 67 THR A O 1
ATOM 522 N N . SER A 1 68 ? -4.563 -5.346 10.927 1.00 79.88 68 SER A N 1
ATOM 523 C CA . SER A 1 68 ? -5.944 -4.862 10.932 1.00 79.88 68 SER A CA 1
ATOM 524 C C . SER A 1 68 ? -6.794 -5.548 9.875 1.00 79.88 68 SER A C 1
ATOM 526 O O . SER A 1 68 ? -6.375 -5.762 8.744 1.00 79.88 68 SER A O 1
ATOM 528 N N . LYS A 1 69 ? -8.060 -5.792 10.223 1.00 74.88 69 LYS A N 1
ATOM 529 C CA . LYS A 1 69 ? -9.050 -6.350 9.293 1.00 74.88 69 LYS A CA 1
ATOM 530 C C . LYS A 1 69 ? -9.566 -5.334 8.274 1.00 74.88 69 LYS A C 1
ATOM 532 O O . LYS A 1 69 ? -10.234 -5.725 7.324 1.00 74.88 69 LYS A O 1
ATOM 537 N N . ARG A 1 70 ? -9.360 -4.033 8.507 1.00 94.00 70 ARG A N 1
ATOM 538 C CA . ARG A 1 70 ? -9.868 -2.955 7.648 1.00 94.00 70 ARG A CA 1
ATOM 539 C C . ARG A 1 70 ? -8.721 -2.031 7.295 1.00 94.00 70 ARG A C 1
ATOM 541 O O . ARG A 1 70 ? -8.273 -1.243 8.130 1.00 94.00 70 ARG A O 1
ATOM 548 N N . VAL A 1 71 ? -8.263 -2.163 6.060 1.00 96.69 71 VAL A N 1
ATOM 549 C CA . VAL A 1 71 ? -7.166 -1.388 5.498 1.00 96.69 71 VAL A CA 1
ATOM 550 C C . VAL A 1 71 ? -7.670 -0.691 4.247 1.00 96.69 71 VAL A C 1
ATOM 552 O O . VAL A 1 71 ? -8.338 -1.299 3.415 1.00 96.69 71 VAL A O 1
ATOM 555 N N . LEU A 1 72 ? -7.363 0.593 4.138 1.00 95.75 72 LEU A N 1
ATOM 556 C CA . LEU A 1 72 ? -7.617 1.401 2.962 1.00 95.75 72 LEU A CA 1
ATOM 557 C C . LEU A 1 72 ? -6.287 1.990 2.509 1.00 95.75 72 LEU A C 1
ATOM 559 O O . LEU A 1 72 ? -5.630 2.675 3.286 1.00 95.75 72 LEU A O 1
ATOM 563 N N . ILE A 1 73 ? -5.906 1.740 1.260 1.00 94.19 73 ILE A N 1
ATOM 564 C CA . ILE A 1 73 ? -4.736 2.371 0.650 1.00 94.19 73 ILE A CA 1
ATOM 565 C C . ILE A 1 73 ? -5.229 3.317 -0.433 1.00 94.19 73 ILE A C 1
ATOM 567 O O . ILE A 1 73 ? -5.987 2.928 -1.320 1.00 94.19 73 ILE A O 1
ATOM 571 N N . LEU A 1 74 ? -4.816 4.572 -0.330 1.00 91.00 74 LEU A N 1
ATOM 572 C CA . LEU A 1 74 ? -5.159 5.657 -1.236 1.00 91.00 74 LEU A CA 1
ATOM 573 C C . LEU A 1 74 ? -3.874 6.314 -1.721 1.00 91.00 74 LEU A C 1
ATOM 575 O O . LEU A 1 74 ? -2.842 6.235 -1.057 1.00 91.00 74 LEU A O 1
ATOM 579 N N . GLY A 1 75 ? -3.944 7.020 -2.842 1.00 86.75 75 GLY A N 1
ATOM 580 C CA . GLY A 1 75 ? -2.815 7.805 -3.318 1.00 86.75 75 GLY A CA 1
ATOM 581 C C . GLY A 1 75 ? -2.631 7.752 -4.820 1.00 86.75 75 GLY A C 1
ATOM 582 O O . GLY A 1 75 ? -3.460 7.209 -5.551 1.00 86.75 75 GLY A O 1
ATOM 583 N N . ASP A 1 76 ? -1.523 8.332 -5.263 1.00 82.88 76 ASP A N 1
ATOM 584 C CA . ASP A 1 76 ? -1.146 8.400 -6.669 1.00 82.88 76 ASP A CA 1
ATOM 585 C C . ASP A 1 76 ? 0.077 7.512 -6.928 1.00 82.88 76 ASP A C 1
ATOM 587 O O . ASP A 1 76 ? 1.220 7.905 -6.695 1.00 82.88 76 ASP A O 1
ATOM 591 N N . PHE A 1 77 ? -0.177 6.305 -7.435 1.00 83.88 77 PHE A N 1
ATOM 592 C CA . PHE A 1 77 ? 0.867 5.381 -7.885 1.00 83.88 77 PHE A CA 1
ATOM 593 C C . PHE A 1 77 ? 1.445 5.764 -9.260 1.00 83.88 77 PHE A C 1
ATOM 595 O O . PHE A 1 77 ? 2.425 5.160 -9.692 1.00 83.88 77 PHE A O 1
ATOM 602 N N . ASN A 1 78 ? 0.864 6.750 -9.963 1.00 81.19 78 ASN A N 1
ATOM 603 C CA . ASN A 1 78 ? 1.147 7.098 -11.362 1.00 81.19 78 ASN A CA 1
ATOM 604 C C . ASN A 1 78 ? 1.011 5.900 -12.323 1.00 81.19 78 ASN A C 1
ATOM 606 O O . ASN A 1 78 ? 1.747 5.761 -13.306 1.00 81.19 78 ASN A O 1
ATOM 610 N N . LEU A 1 79 ? 0.080 5.003 -12.000 1.00 85.88 79 LEU A N 1
ATOM 611 C CA . LEU A 1 79 ? -0.251 3.828 -12.789 1.00 85.88 79 LEU A CA 1
ATOM 612 C C . LEU A 1 79 ? -1.713 3.911 -13.212 1.00 85.88 79 LEU A C 1
ATOM 614 O O . LEU A 1 79 ? -2.599 4.115 -12.383 1.00 85.88 79 LEU A O 1
ATOM 618 N N . ASP A 1 80 ? -1.955 3.748 -14.508 1.00 86.19 80 ASP A N 1
ATOM 619 C CA . ASP A 1 80 ? -3.304 3.719 -15.059 1.00 86.19 80 ASP A CA 1
ATOM 620 C C . ASP A 1 80 ? -3.861 2.301 -14.948 1.00 86.19 80 ASP A C 1
ATOM 622 O O . ASP A 1 80 ? -3.563 1.423 -15.761 1.00 86.19 80 ASP A O 1
ATOM 626 N N . THR A 1 81 ? -4.674 2.073 -13.922 1.00 84.25 81 THR A N 1
ATOM 627 C CA . THR A 1 81 ? -5.245 0.759 -13.610 1.00 84.25 81 THR A CA 1
ATOM 628 C C . THR A 1 81 ? -6.198 0.236 -14.682 1.00 84.25 81 THR A C 1
ATOM 630 O O . THR A 1 81 ? -6.417 -0.974 -14.761 1.00 84.25 81 THR A O 1
ATOM 633 N N . LEU A 1 82 ? -6.706 1.100 -15.567 1.00 85.56 82 LEU A N 1
ATOM 634 C CA . LEU A 1 82 ? -7.565 0.701 -16.683 1.00 85.56 82 LEU A CA 1
ATOM 635 C C . LEU A 1 82 ? -6.762 0.122 -17.859 1.00 85.56 82 LEU A C 1
ATOM 637 O O . LEU A 1 82 ? -7.323 -0.560 -18.717 1.00 85.56 82 LEU A O 1
ATOM 641 N N . ARG A 1 83 ? -5.440 0.331 -17.892 1.00 88.06 83 ARG A N 1
ATOM 642 C CA . ARG A 1 83 ? -4.550 -0.102 -18.984 1.00 88.06 83 ARG A CA 1
ATOM 643 C C . ARG A 1 83 ? -3.890 -1.463 -18.754 1.00 88.06 83 ARG A C 1
ATOM 645 O O . ARG A 1 83 ? -2.928 -1.804 -19.436 1.00 88.06 83 ARG A O 1
ATOM 652 N N . HIS A 1 84 ? -4.424 -2.295 -17.856 1.00 84.56 84 HIS A N 1
ATOM 653 C CA . HIS A 1 84 ? -3.874 -3.627 -17.546 1.00 84.56 84 HIS A CA 1
ATOM 654 C C . HIS A 1 84 ? -3.685 -4.525 -18.789 1.00 84.56 84 HIS A C 1
ATOM 656 O O . HIS A 1 84 ? -2.693 -5.252 -18.926 1.00 84.56 84 HIS A O 1
ATOM 662 N N . ASN A 1 85 ? -4.623 -4.439 -19.735 1.00 86.69 85 ASN A N 1
ATOM 663 C CA . ASN A 1 85 ? -4.616 -5.233 -20.966 1.00 86.69 85 ASN A CA 1
ATOM 664 C C . ASN A 1 85 ? -3.952 -4.522 -22.157 1.00 86.69 85 ASN A C 1
ATOM 666 O O . ASN A 1 85 ? -3.824 -5.116 -23.228 1.00 86.69 85 ASN A O 1
ATOM 670 N N . ASP A 1 86 ? -3.503 -3.278 -21.986 1.00 89.38 86 ASP A N 1
ATOM 671 C CA . ASP A 1 86 ? -2.863 -2.501 -23.041 1.00 89.38 86 ASP A CA 1
ATOM 672 C C . ASP A 1 86 ? -1.371 -2.843 -23.139 1.00 89.38 86 ASP A C 1
ATOM 674 O O . ASP A 1 86 ? -0.545 -2.403 -22.340 1.00 89.38 86 ASP A O 1
ATOM 678 N N . ARG A 1 87 ? -1.004 -3.620 -24.162 1.00 89.25 87 ARG A N 1
ATOM 679 C CA . ARG A 1 87 ? 0.390 -4.024 -24.411 1.00 89.25 87 ARG A CA 1
ATOM 680 C C . ARG A 1 87 ? 1.313 -2.858 -24.777 1.00 89.25 87 ARG A C 1
ATOM 682 O O . ARG A 1 87 ? 2.523 -3.023 -24.674 1.00 89.25 87 ARG A O 1
ATOM 689 N N . SER A 1 88 ? 0.767 -1.717 -25.200 1.00 90.50 88 SER A N 1
ATOM 690 C CA . SER A 1 88 ? 1.541 -0.511 -25.518 1.00 90.50 88 SER A CA 1
ATOM 691 C C . SER A 1 88 ? 1.850 0.344 -24.287 1.00 90.50 88 SER A C 1
ATOM 693 O O . SER A 1 88 ? 2.651 1.276 -24.363 1.00 90.50 88 SER A O 1
ATOM 695 N N . TYR A 1 89 ? 1.243 0.037 -23.136 1.00 89.50 89 TYR A N 1
ATOM 696 C CA . TYR A 1 89 ? 1.464 0.798 -21.918 1.00 89.50 89 TYR A CA 1
ATOM 697 C C . TYR A 1 89 ? 2.857 0.515 -21.338 1.00 89.50 89 TYR A C 1
ATOM 699 O O . TYR A 1 89 ? 3.124 -0.559 -20.799 1.00 89.50 89 TYR A O 1
ATOM 707 N N . SER A 1 90 ? 3.750 1.504 -21.413 1.00 86.50 90 SER A N 1
ATOM 708 C CA . SER A 1 90 ? 5.157 1.380 -20.998 1.00 86.50 90 SER A CA 1
ATOM 709 C C . SER A 1 90 ? 5.343 0.985 -19.529 1.00 86.50 90 SER A C 1
ATOM 711 O O . SER A 1 90 ? 6.312 0.308 -19.198 1.00 86.50 90 SER A O 1
ATOM 713 N N . ARG A 1 91 ? 4.400 1.352 -18.649 1.00 88.44 91 ARG A N 1
ATOM 714 C CA . ARG A 1 91 ? 4.413 1.001 -17.218 1.00 88.44 91 ARG A CA 1
ATOM 715 C C . ARG A 1 91 ? 3.563 -0.237 -16.882 1.00 88.44 91 ARG A C 1
ATOM 717 O O . ARG A 1 91 ? 3.306 -0.505 -15.710 1.00 88.44 91 ARG A O 1
ATOM 724 N N . ARG A 1 92 ? 3.151 -1.035 -17.878 1.00 88.62 92 ARG A N 1
ATOM 725 C CA . ARG A 1 92 ? 2.319 -2.238 -17.673 1.00 88.62 92 ARG A CA 1
ATOM 726 C C . ARG A 1 92 ? 2.941 -3.249 -16.707 1.00 88.62 92 ARG A C 1
ATOM 728 O O . ARG A 1 92 ? 2.214 -3.867 -15.939 1.00 88.62 92 ARG A O 1
ATOM 735 N N . SER A 1 93 ? 4.263 -3.421 -16.726 1.00 90.00 93 SER A N 1
ATOM 736 C CA . SER A 1 93 ? 4.958 -4.325 -15.797 1.00 90.00 93 SER A CA 1
ATOM 737 C C . SER A 1 93 ? 4.785 -3.901 -14.336 1.00 90.00 93 SER A C 1
ATOM 739 O O . SER A 1 93 ? 4.480 -4.739 -13.495 1.00 90.00 93 SER A O 1
ATOM 741 N N . PHE A 1 94 ? 4.907 -2.607 -14.037 1.00 90.31 94 PHE A N 1
ATOM 742 C CA . PHE A 1 94 ? 4.670 -2.058 -12.700 1.00 90.31 94 PHE A CA 1
ATOM 743 C C . PHE A 1 94 ? 3.206 -2.169 -12.284 1.00 90.31 94 PHE A C 1
ATOM 745 O O . PHE A 1 94 ? 2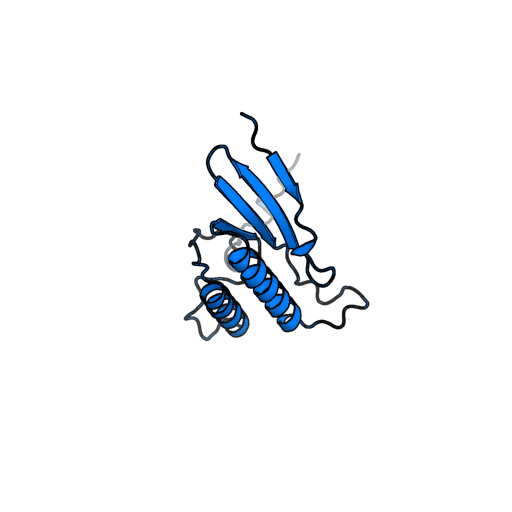.921 -2.506 -11.140 1.00 90.31 94 PHE A O 1
ATOM 752 N N . LEU A 1 95 ? 2.275 -1.947 -13.217 1.00 91.44 95 LEU A N 1
ATOM 753 C CA . LEU A 1 95 ? 0.852 -2.155 -12.958 1.00 91.44 95 LEU A CA 1
ATOM 754 C C . LEU A 1 95 ? 0.538 -3.613 -12.595 1.00 91.44 95 LEU A C 1
ATOM 756 O O . LEU A 1 95 ? -0.246 -3.849 -11.680 1.00 91.44 95 LEU A O 1
ATOM 760 N N . GLN A 1 96 ? 1.169 -4.578 -13.269 1.00 92.38 96 GLN A N 1
ATOM 761 C CA . GLN A 1 96 ? 1.024 -5.995 -12.936 1.00 92.38 96 GLN A CA 1
ATOM 762 C C . GLN A 1 96 ? 1.560 -6.288 -11.528 1.00 92.38 96 GLN A C 1
ATOM 764 O O . GLN A 1 96 ? 0.849 -6.880 -10.724 1.00 92.38 96 GLN A O 1
ATOM 769 N N . ILE A 1 97 ? 2.763 -5.800 -11.200 1.00 93.19 97 ILE A N 1
ATOM 770 C CA . ILE A 1 97 ? 3.368 -5.966 -9.866 1.00 93.19 97 ILE A CA 1
ATOM 771 C C . ILE A 1 97 ? 2.473 -5.360 -8.779 1.00 93.19 97 ILE A C 1
ATOM 773 O O . ILE A 1 97 ? 2.206 -6.014 -7.775 1.00 93.19 97 ILE A O 1
ATOM 777 N N . LEU A 1 98 ? 1.966 -4.140 -8.991 1.00 92.62 98 LEU A N 1
ATOM 778 C CA . LEU A 1 98 ? 1.040 -3.495 -8.062 1.00 92.62 98 LEU A CA 1
ATOM 779 C C . LEU A 1 98 ? -0.231 -4.337 -7.887 1.00 92.62 98 LEU A C 1
ATOM 781 O O . LEU A 1 98 ? -0.655 -4.571 -6.759 1.00 92.62 98 LEU A O 1
ATOM 785 N N . SER A 1 99 ? -0.838 -4.800 -8.984 1.00 92.44 99 SER A N 1
ATOM 786 C CA . SER A 1 99 ? -2.067 -5.594 -8.918 1.00 92.44 99 SER A CA 1
ATOM 787 C C . SER A 1 99 ? -1.862 -6.918 -8.185 1.00 92.44 99 SER A C 1
ATOM 789 O O . SER A 1 99 ? -2.733 -7.308 -7.409 1.00 92.44 99 SER A O 1
ATOM 791 N N . ASP A 1 100 ? -0.767 -7.622 -8.455 1.00 94.38 100 ASP A N 1
ATOM 792 C CA . ASP A 1 100 ? -0.492 -8.923 -7.844 1.00 94.38 100 ASP A CA 1
ATOM 793 C C . ASP A 1 100 ? -0.132 -8.747 -6.368 1.00 94.38 100 ASP A C 1
ATOM 795 O O . ASP A 1 100 ? -0.712 -9.402 -5.508 1.00 94.38 100 ASP A O 1
ATOM 799 N N . GLY A 1 101 ? 0.717 -7.769 -6.047 1.00 94.88 101 GLY A N 1
ATOM 800 C CA . GLY A 1 101 ? 1.107 -7.479 -4.672 1.00 94.88 101 GLY A CA 1
ATOM 801 C C . GLY A 1 101 ? -0.053 -7.020 -3.785 1.00 94.88 101 GLY A C 1
ATOM 802 O O . GLY A 1 101 ? -0.124 -7.417 -2.622 1.00 94.88 101 GLY A O 1
ATOM 803 N N . MET A 1 102 ? -0.984 -6.221 -4.317 1.00 93.88 102 MET A N 1
ATOM 804 C CA . MET A 1 102 ? -2.185 -5.824 -3.574 1.00 93.88 102 MET A CA 1
ATOM 805 C C . MET A 1 102 ? -3.105 -7.024 -3.321 1.00 93.88 102 MET A C 1
ATOM 807 O O . MET A 1 102 ? -3.568 -7.202 -2.195 1.00 93.88 102 MET A O 1
ATOM 811 N N . LYS A 1 103 ? -3.297 -7.903 -4.314 1.00 94.44 103 LYS A N 1
ATOM 812 C CA . LYS A 1 103 ? -4.056 -9.152 -4.129 1.00 94.44 103 LYS A CA 1
ATOM 813 C C . LYS A 1 103 ? -3.402 -10.073 -3.105 1.00 94.44 103 LYS A C 1
ATOM 815 O O . LYS A 1 103 ? -4.098 -10.598 -2.239 1.00 94.44 103 LYS A O 1
ATOM 820 N N . ASP A 1 104 ? -2.080 -10.217 -3.147 1.00 95.44 104 ASP A N 1
ATOM 821 C CA . ASP A 1 104 ? -1.316 -10.988 -2.162 1.00 95.44 104 ASP A CA 1
ATOM 822 C C . ASP A 1 104 ? -1.462 -10.408 -0.747 1.00 95.44 104 ASP A C 1
ATOM 824 O O . ASP A 1 104 ? -1.469 -11.146 0.237 1.00 95.44 104 ASP A O 1
ATOM 828 N N . ALA A 1 105 ? -1.625 -9.087 -0.631 1.00 94.75 105 ALA A N 1
ATOM 829 C CA . ALA A 1 105 ? -1.937 -8.412 0.625 1.00 94.75 105 ALA A CA 1
ATOM 830 C C . ALA A 1 105 ? -3.420 -8.529 1.034 1.00 94.75 105 ALA A C 1
ATOM 832 O O . ALA A 1 105 ? -3.803 -7.953 2.050 1.00 94.75 105 ALA A O 1
ATOM 833 N N . SER A 1 106 ? -4.246 -9.285 0.297 1.00 94.31 106 SER A N 1
ATOM 834 C CA . SER A 1 106 ? -5.705 -9.394 0.479 1.00 94.31 106 SER A CA 1
ATOM 835 C C . SER A 1 106 ? -6.448 -8.064 0.303 1.00 94.31 106 SER A C 1
ATOM 837 O O . SER A 1 106 ? -7.436 -7.797 0.989 1.00 94.31 106 SER A O 1
ATOM 839 N N . LEU A 1 107 ? -5.957 -7.215 -0.602 1.00 93.56 107 LEU A N 1
ATOM 840 C CA . LEU A 1 107 ? -6.571 -5.943 -0.964 1.00 93.56 107 LEU A CA 1
ATOM 841 C C . LEU A 1 107 ? -7.166 -6.014 -2.367 1.00 93.56 107 LEU A C 1
ATOM 843 O O . LEU A 1 107 ? -6.513 -6.429 -3.325 1.00 93.56 107 LEU A O 1
ATOM 847 N N . ASP A 1 108 ? -8.391 -5.515 -2.483 1.00 89.94 108 ASP A N 1
ATOM 848 C CA . ASP A 1 108 ? -9.062 -5.326 -3.759 1.00 89.94 108 ASP A CA 1
ATOM 849 C C . ASP A 1 108 ? -8.948 -3.874 -4.218 1.00 89.94 108 ASP A C 1
ATOM 851 O O . ASP A 1 108 ? -9.054 -2.926 -3.434 1.00 89.94 108 ASP A O 1
ATOM 855 N N . TYR A 1 109 ? -8.771 -3.690 -5.525 1.00 86.06 109 TYR A N 1
ATOM 856 C CA . TYR A 1 109 ? -8.777 -2.363 -6.118 1.00 86.06 109 TYR A CA 1
ATOM 857 C C . TYR A 1 109 ? -10.212 -1.853 -6.279 1.00 86.06 109 TYR A C 1
ATOM 859 O O . TYR A 1 109 ? -11.004 -2.409 -7.042 1.00 86.06 109 TYR A O 1
ATOM 867 N N . ALA A 1 110 ? -10.535 -0.751 -5.605 1.00 84.62 110 ALA A N 1
ATOM 868 C CA . ALA A 1 110 ? -11.775 -0.029 -5.844 1.00 84.62 110 ALA A CA 1
ATOM 869 C C . ALA A 1 110 ? -11.608 0.880 -7.069 1.00 84.62 110 ALA A C 1
ATOM 871 O O . ALA A 1 110 ? -10.931 1.908 -7.005 1.00 84.62 110 ALA A O 1
ATOM 872 N N . THR A 1 111 ? -12.227 0.509 -8.191 1.00 72.38 111 THR A N 1
ATOM 873 C CA . THR A 1 111 ? -12.166 1.312 -9.414 1.00 72.38 111 THR A CA 1
ATOM 874 C C . THR A 1 111 ? -12.801 2.679 -9.199 1.00 72.38 111 THR A C 1
ATOM 876 O O . THR A 1 111 ? -14.002 2.799 -8.950 1.00 72.38 111 THR A O 1
ATOM 879 N N . THR A 1 112 ? -12.001 3.726 -9.357 1.00 68.44 112 THR A N 1
ATOM 880 C CA . THR A 1 112 ? -12.495 5.090 -9.511 1.00 68.44 112 THR A CA 1
ATOM 881 C C . THR A 1 112 ? -12.619 5.410 -11.001 1.00 68.44 112 THR A C 1
ATOM 883 O O . THR A 1 112 ? -11.917 4.848 -11.843 1.00 68.44 112 THR A O 1
ATOM 886 N N . LYS A 1 113 ? -13.549 6.301 -11.369 1.00 66.94 113 LYS A N 1
ATOM 887 C CA . LYS A 1 113 ? -13.514 6.909 -12.710 1.00 66.94 113 LYS A CA 1
ATOM 888 C C . LYS A 1 113 ? -12.215 7.704 -12.843 1.00 66.94 113 LYS A C 1
ATOM 890 O O . LYS A 1 113 ? -11.658 8.102 -11.824 1.00 66.94 113 LYS A O 1
ATOM 895 N N . ALA A 1 114 ? -11.780 7.974 -14.075 1.00 66.38 114 ALA A N 1
ATOM 896 C CA . ALA A 1 114 ? -10.612 8.813 -14.333 1.00 66.38 114 ALA A CA 1
ATOM 897 C C . ALA A 1 114 ? -10.636 10.068 -13.441 1.00 66.38 114 ALA A C 1
ATOM 899 O O . ALA A 1 114 ? -11.533 10.905 -13.554 1.00 66.38 114 ALA A O 1
ATOM 900 N N . THR A 1 115 ? -9.678 10.148 -12.518 1.00 59.59 115 THR A N 1
ATOM 901 C CA . THR A 1 115 ? -9.552 11.244 -11.548 1.00 59.59 115 THR A CA 1
ATOM 902 C C . THR A 1 115 ? -8.742 12.408 -12.121 1.00 59.59 115 THR A C 1
ATOM 904 O O . THR A 1 115 ? -8.836 13.525 -11.620 1.00 59.59 115 THR A O 1
ATOM 907 N N . TRP A 1 116 ? -7.991 12.157 -13.201 1.00 61.38 116 TRP A N 1
ATOM 908 C CA . TRP A 1 116 ? -7.226 13.130 -13.976 1.00 61.38 116 TRP A CA 1
ATOM 909 C C . TRP A 1 116 ? -7.005 12.615 -15.412 1.00 61.38 116 TRP A C 1
ATOM 911 O O . TRP A 1 116 ? -6.696 11.439 -15.596 1.00 61.38 116 TRP A O 1
ATOM 921 N N . LYS A 1 117 ? -7.139 13.476 -16.432 1.00 58.41 117 LYS A N 1
ATOM 922 C CA . LYS A 1 117 ? -6.691 13.207 -17.812 1.00 58.41 117 LYS A CA 1
ATOM 923 C C . LYS A 1 117 ? -5.386 13.974 -18.042 1.00 58.41 117 LYS A C 1
ATOM 925 O O . LYS A 1 117 ? -5.416 15.196 -18.161 1.00 58.41 117 LYS A O 1
ATOM 930 N N . SER A 1 118 ? -4.239 13.299 -18.085 1.00 47.75 118 SER A N 1
ATOM 931 C CA . SER A 1 118 ? -3.001 13.931 -18.555 1.00 47.75 118 SER A CA 1
ATOM 932 C C . SER A 1 118 ? -3.009 13.981 -20.083 1.00 47.75 118 SER A C 1
ATOM 934 O O . SER A 1 118 ? -3.067 12.938 -20.721 1.00 47.75 118 SER A O 1
ATOM 936 N N . TYR A 1 119 ? -2.954 15.202 -20.629 1.00 42.94 119 TYR A N 1
ATOM 937 C CA . TYR A 1 119 ? -2.925 15.535 -22.059 1.00 42.94 119 TYR A CA 1
ATOM 938 C C . TYR A 1 119 ? -4.026 14.851 -22.887 1.00 42.94 119 TYR A C 1
ATOM 940 O O . TYR A 1 119 ? -3.822 13.789 -23.466 1.00 42.94 119 TYR A O 1
ATOM 948 N N . GLU A 1 120 ? -5.185 15.509 -23.016 1.00 43.66 120 GLU A N 1
ATOM 949 C CA . GLU A 1 120 ? -5.892 15.404 -24.298 1.00 43.66 120 GLU A CA 1
ATOM 950 C C . GLU A 1 120 ? -4.933 15.890 -25.388 1.00 43.66 120 GLU A C 1
ATOM 952 O O . GLU A 1 120 ? -4.181 16.847 -25.175 1.00 43.66 120 GLU A O 1
ATOM 957 N N . ASP A 1 121 ? -4.909 15.166 -26.504 1.00 42.19 121 ASP A N 1
ATOM 958 C CA . ASP A 1 121 ? -3.990 15.374 -27.610 1.00 42.19 121 ASP A CA 1
ATOM 959 C C . ASP A 1 121 ? -3.824 16.866 -27.922 1.00 42.19 121 ASP A C 1
ATOM 961 O O . ASP A 1 121 ? -4.786 17.577 -28.232 1.00 42.19 121 ASP A O 1
ATOM 965 N N . ALA A 1 122 ? -2.579 17.344 -27.894 1.00 43.22 122 ALA A N 1
ATOM 966 C CA . ALA A 1 122 ? -2.200 18.691 -28.320 1.00 43.22 122 ALA A CA 1
ATOM 967 C C . ALA A 1 122 ? -2.394 18.915 -29.841 1.00 43.22 122 ALA A C 1
ATOM 969 O O . ALA A 1 122 ? -1.656 19.668 -30.468 1.00 43.22 122 ALA A O 1
ATOM 970 N N . THR A 1 123 ? -3.371 18.251 -30.458 1.00 41.47 123 THR A N 1
ATOM 971 C CA . THR A 1 123 ? -3.748 18.367 -31.868 1.00 41.47 123 THR A CA 1
ATOM 972 C C . THR A 1 123 ? -5.103 19.043 -32.077 1.00 41.47 123 THR A C 1
ATOM 974 O O . THR A 1 123 ? -5.496 19.222 -33.225 1.00 41.47 123 THR A O 1
ATOM 977 N N . SER A 1 124 ? -5.795 19.495 -31.021 1.00 45.28 124 SER A N 1
ATOM 978 C CA . SER A 1 124 ? -7.129 20.116 -31.161 1.00 45.28 124 SER A CA 1
ATOM 979 C C . SER A 1 124 ? -7.295 21.493 -30.504 1.00 45.28 124 SER A C 1
ATOM 981 O O . SER A 1 124 ? -8.404 21.858 -30.127 1.00 45.28 124 SER A O 1
ATOM 983 N N . ILE A 1 125 ? -6.230 22.296 -30.390 1.00 44.97 125 ILE A N 1
ATOM 984 C CA . ILE A 1 125 ? -6.370 23.731 -30.076 1.00 44.97 125 ILE A CA 1
ATOM 985 C C . ILE A 1 125 ? -5.825 24.555 -31.244 1.00 44.97 125 ILE A C 1
ATOM 987 O O . ILE A 1 125 ? -4.758 25.156 -31.180 1.00 44.97 125 ILE A O 1
ATOM 991 N N . THR A 1 126 ? -6.581 24.595 -32.337 1.00 48.94 126 THR A N 1
ATOM 992 C CA . THR A 1 126 ? -6.486 25.652 -33.352 1.00 48.94 126 THR A CA 1
ATOM 993 C C . THR A 1 126 ? -7.450 26.784 -32.992 1.00 48.94 126 THR A C 1
ATOM 995 O O . THR A 1 126 ? -8.377 27.096 -33.732 1.00 48.94 126 THR A O 1
ATOM 998 N N . ALA A 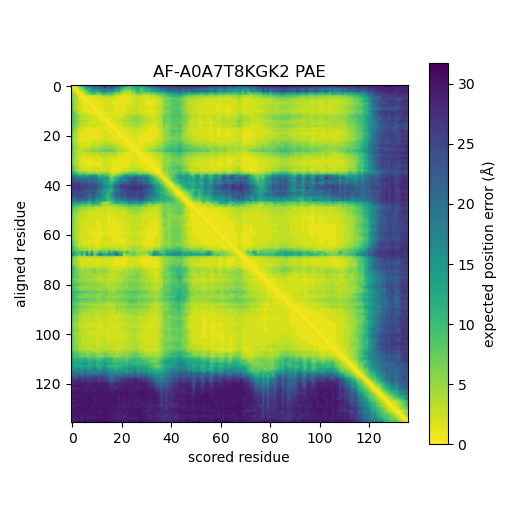1 127 ? -7.249 27.417 -31.836 1.00 49.88 127 ALA A N 1
ATOM 999 C CA . ALA A 1 127 ? -7.866 28.712 -31.558 1.00 49.88 127 ALA A CA 1
ATOM 1000 C C . ALA A 1 127 ? -6.827 29.809 -31.854 1.00 49.88 127 ALA A C 1
ATOM 1002 O O . ALA A 1 127 ? -5.736 29.769 -31.278 1.00 49.88 127 ALA A O 1
ATOM 1003 N N . PRO A 1 128 ? -7.101 30.773 -32.754 1.00 50.62 128 PRO A N 1
ATOM 1004 C CA . PRO A 1 128 ? -6.176 31.868 -33.023 1.00 50.62 128 PRO A CA 1
ATOM 1005 C C . PRO A 1 128 ? -5.899 32.672 -31.747 1.00 50.62 128 PRO A C 1
ATOM 1007 O O . PRO A 1 128 ? -6.821 33.039 -31.018 1.00 50.62 128 PRO A O 1
ATOM 1010 N N . LEU A 1 129 ? -4.623 32.999 -31.515 1.00 47.09 129 LEU A N 1
ATOM 1011 C CA . LEU A 1 129 ? -4.125 33.756 -30.354 1.00 47.09 129 LEU A CA 1
ATOM 1012 C C . LEU A 1 129 ? -4.846 35.098 -30.104 1.00 47.09 129 LEU A C 1
ATOM 1014 O O . LEU A 1 129 ? -4.787 35.626 -28.995 1.00 47.09 129 LEU A O 1
ATOM 1018 N N . SER A 1 130 ? -5.565 35.632 -31.096 1.00 52.38 130 SER A N 1
ATOM 1019 C CA . SER A 1 130 ? -6.375 36.849 -30.979 1.00 52.38 130 SER A CA 1
ATOM 1020 C C . SER A 1 130 ? -7.582 36.727 -30.040 1.00 52.38 130 SER A C 1
ATOM 1022 O O . SER A 1 130 ? -8.136 37.752 -29.657 1.00 52.38 130 SER A O 1
ATOM 1024 N N . GLN A 1 131 ? -7.988 35.515 -29.642 1.00 51.53 131 GLN A N 1
ATOM 1025 C CA . GLN A 1 131 ? -9.077 35.311 -28.674 1.00 51.53 131 GLN A CA 1
ATOM 1026 C C . GLN A 1 131 ? -8.610 35.198 -27.214 1.00 51.53 131 GLN A C 1
ATOM 1028 O O . GLN A 1 131 ? -9.442 35.250 -26.313 1.00 51.53 131 GLN A O 1
ATOM 1033 N N . ILE A 1 132 ? -7.303 35.059 -26.961 1.00 51.00 132 ILE A N 1
ATOM 1034 C CA . ILE A 1 132 ? -6.761 34.895 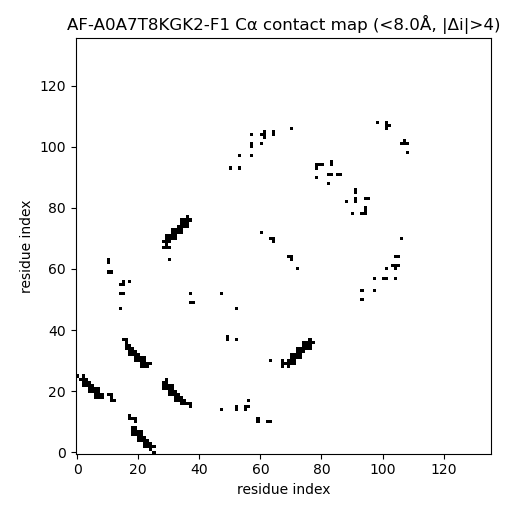-25.597 1.00 51.00 132 ILE A CA 1
ATOM 1035 C C . ILE A 1 132 ? -6.377 36.250 -24.983 1.00 51.00 132 ILE A C 1
ATOM 1037 O O . ILE A 1 132 ? -6.459 36.429 -23.771 1.00 51.00 132 ILE A O 1
ATOM 1041 N N . PHE A 1 133 ? -6.035 37.236 -25.815 1.00 49.09 133 PHE A N 1
ATOM 1042 C CA . PHE A 1 133 ? -5.719 38.593 -25.375 1.00 49.09 133 PHE A CA 1
ATOM 1043 C C . PHE A 1 133 ? -6.515 39.618 -26.194 1.00 49.09 133 PHE A C 1
ATOM 1045 O O . PHE A 1 133 ? -6.023 40.159 -27.182 1.00 49.09 133 PHE A O 1
ATOM 1052 N N . GLY A 1 134 ? -7.760 39.879 -25.788 1.00 39.94 134 GLY A N 1
ATOM 1053 C CA . GLY A 1 134 ? -8.478 41.090 -26.205 1.00 39.94 134 GLY A CA 1
ATOM 1054 C C . GLY A 1 134 ? -7.916 42.330 -25.489 1.00 39.94 134 GLY A C 1
ATOM 1055 O O . GLY A 1 134 ? -7.383 42.186 -24.383 1.00 39.94 134 GLY A O 1
ATOM 1056 N N . PRO A 1 135 ? -7.979 43.535 -26.091 1.00 42.47 135 PRO A N 1
ATOM 1057 C CA . PRO A 1 135 ? -7.391 44.732 -25.496 1.00 42.47 135 PRO A CA 1
ATOM 1058 C C . PRO A 1 135 ? -8.137 45.125 -24.212 1.00 42.47 135 PRO A C 1
ATOM 1060 O O . PRO A 1 135 ? -9.349 44.934 -24.115 1.00 42.47 135 PRO A O 1
ATOM 1063 N N . LYS A 1 136 ? -7.376 45.637 -23.236 1.00 45.84 136 LYS A N 1
ATOM 1064 C CA . LYS A 1 136 ? -7.883 46.178 -21.965 1.00 45.84 136 LYS A CA 1
ATOM 1065 C C . LYS A 1 136 ? -8.850 47.336 -22.172 1.00 45.84 136 LYS A C 1
ATOM 1067 O O . LYS A 1 136 ? -8.581 48.156 -23.078 1.00 45.84 136 LYS A O 1
#

Organism: Caligus rogercresseyi (NCBI:txid217165)

Radius of gyration: 19.69 Å; Cα contacts (8 Å, |Δi|>4): 148; chains: 1; bounding box: 40×57×54 Å

Foldseek 3Di:
DDWDKDWDCVLDDPLFDKTWIWIDDPVFIAIEIEHEDPPDPDPPPRPDDLVNRLVSVLVSLLVRVVVGVHYHYDYCNVDDLVCCVPPPPPCNVVSVVNCVSCVVSVHDDDDDDPPDDDDDDPPPPPDPPCVVDDDD